Protein AF-A0A8G0PJ73-F1 (afdb_monomer_lite)

pLDDT: mean 91.63, std 7.28, range [59.5, 97.75]

Sequence (117 aa):
MATISPPLIFGPYIGGITDLKHLNESTAVLWSLLDAKEVPPSDFTGFVDVPVAAKAHIEVYKRPDAGGQRFLVASPFNYQDAVDALREDIPELVNCIPEGTKGINISNTVYCVNRKC

Secondary structure (DSSP, 8-state):
--EEE-SEEES--TT----TTS--HHHHHHHTTTT-SSPPP-S--EEEEHHHHHHHHHHHHH-GGGTT-EEE--EE--HHHHHHHHHHH-GGGGGTS---STT--GGGTS--BTTB-

Radius of gyration: 16.49 Å; chains: 1; bounding box: 36×23×44 Å

Structure (mmCIF, N/CA/C/O backbone):
data_AF-A0A8G0PJ73-F1
#
_entry.id   AF-A0A8G0PJ73-F1
#
loop_
_atom_site.group_PDB
_atom_site.id
_atom_site.type_symbol
_atom_site.label_atom_id
_atom_site.label_alt_id
_atom_site.label_comp_id
_atom_site.label_asym_id
_atom_site.label_entity_id
_atom_site.label_seq_id
_atom_site.pdbx_PDB_ins_code
_atom_site.Cartn_x
_atom_site.Cartn_y
_atom_site.Cartn_z
_atom_site.occupancy
_atom_site.B_iso_or_equiv
_atom_site.auth_seq_id
_atom_site.auth_comp_id
_atom_site.auth_asym_id
_atom_site.auth_atom_id
_atom_site.pdbx_PDB_model_num
ATOM 1 N N . MET A 1 1 ? -16.487 8.170 19.112 1.00 82.12 1 MET A N 1
ATOM 2 C CA . MET A 1 1 ? -15.877 8.313 17.771 1.00 82.12 1 MET A CA 1
ATOM 3 C C . MET A 1 1 ? -14.455 7.781 17.834 1.00 82.12 1 MET A C 1
ATOM 5 O O . MET A 1 1 ? -13.795 8.063 18.823 1.00 82.12 1 MET A O 1
ATOM 9 N N . ALA A 1 2 ? -14.015 7.017 16.840 1.00 96.06 2 ALA A N 1
ATOM 10 C CA . ALA A 1 2 ? -12.643 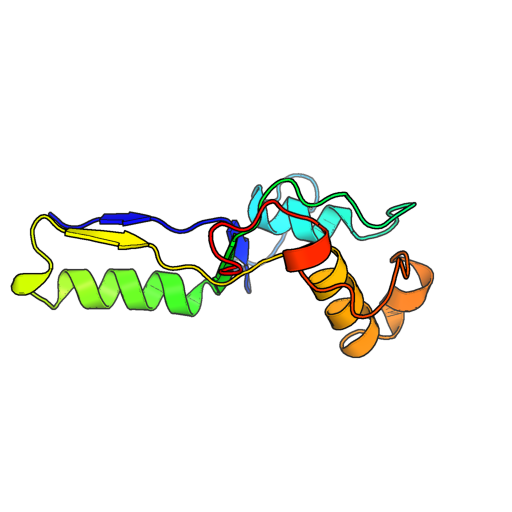6.530 16.685 1.00 96.06 2 ALA A CA 1
ATOM 11 C C . ALA A 1 2 ? -12.208 6.769 15.232 1.00 96.06 2 ALA A C 1
ATOM 13 O O . ALA A 1 2 ? -13.069 6.874 14.354 1.00 96.06 2 ALA A O 1
ATOM 14 N N . THR A 1 3 ? -10.906 6.859 14.971 1.00 97.12 3 THR A N 1
ATOM 15 C CA . THR A 1 3 ? -10.379 7.152 13.630 1.00 97.12 3 THR A CA 1
ATOM 16 C C . THR A 1 3 ? -9.358 6.106 13.209 1.00 97.12 3 THR A C 1
ATOM 18 O O . THR A 1 3 ? -8.409 5.836 13.942 1.00 97.12 3 THR A O 1
ATOM 21 N N . ILE A 1 4 ? -9.515 5.571 11.999 1.00 97.75 4 ILE A N 1
ATOM 22 C CA . ILE A 1 4 ? -8.472 4.817 11.298 1.00 97.75 4 ILE A CA 1
ATOM 23 C C . ILE A 1 4 ? -7.744 5.799 10.385 1.00 97.75 4 ILE A C 1
ATOM 25 O O . ILE A 1 4 ? -8.389 6.553 9.660 1.00 97.75 4 ILE A O 1
ATOM 29 N N . SER A 1 5 ? -6.417 5.834 10.469 1.00 96.94 5 SER A N 1
ATOM 30 C CA . SER A 1 5 ? -5.560 6.729 9.684 1.00 96.94 5 SER A CA 1
ATOM 31 C C . SER A 1 5 ? -4.614 5.877 8.834 1.00 96.94 5 SER A C 1
ATOM 33 O O . SER A 1 5 ? -3.507 5.580 9.287 1.00 96.94 5 SER A O 1
ATOM 35 N N . PRO A 1 6 ? -5.068 5.396 7.664 1.00 96.94 6 PRO A N 1
ATOM 36 C CA . PRO A 1 6 ? -4.240 4.603 6.773 1.00 96.94 6 PRO A CA 1
ATOM 37 C C . PRO A 1 6 ? -3.319 5.502 5.924 1.00 96.94 6 PRO A C 1
ATOM 39 O O . PRO A 1 6 ? -3.644 6.669 5.688 1.00 96.94 6 PRO A O 1
ATOM 42 N N . PRO A 1 7 ? -2.180 4.965 5.468 1.00 95.38 7 PRO A N 1
ATOM 43 C CA . PRO A 1 7 ? -1.329 5.567 4.449 1.00 95.38 7 PRO A CA 1
ATOM 44 C C . PRO A 1 7 ? -1.900 5.221 3.050 1.00 95.38 7 PRO A C 1
ATOM 46 O O . PRO A 1 7 ? -3.117 5.283 2.864 1.00 95.38 7 PRO A O 1
ATOM 49 N N . LEU A 1 8 ? -1.069 4.841 2.068 1.00 96.25 8 LEU A N 1
ATOM 50 C CA . LEU A 1 8 ? -1.567 4.292 0.800 1.00 96.25 8 LEU A CA 1
ATOM 51 C C . LEU A 1 8 ? -2.362 3.011 1.067 1.00 96.25 8 LEU A C 1
ATOM 53 O O . LEU A 1 8 ? -1.977 2.213 1.921 1.00 96.25 8 LEU A O 1
ATOM 57 N N . ILE A 1 9 ? -3.456 2.800 0.340 1.00 96.75 9 ILE A N 1
ATOM 58 C CA . ILE A 1 9 ? -4.259 1.580 0.461 1.00 96.75 9 ILE A CA 1
ATOM 59 C C . ILE A 1 9 ? -4.125 0.782 -0.829 1.00 96.75 9 ILE A C 1
ATOM 61 O O . ILE A 1 9 ? -4.539 1.242 -1.893 1.00 96.75 9 ILE A O 1
ATOM 65 N N . PHE A 1 10 ? -3.571 -0.421 -0.731 1.00 95.88 10 PHE A N 1
ATOM 66 C CA . PHE A 1 10 ? -3.434 -1.334 -1.863 1.00 95.88 10 PHE A CA 1
ATOM 67 C C . PHE A 1 10 ? -4.388 -2.511 -1.734 1.00 95.88 10 PHE A C 1
ATOM 69 O O . PHE A 1 10 ? -4.846 -2.838 -0.644 1.00 95.88 10 PHE A O 1
ATOM 76 N N . GLY A 1 11 ? -4.682 -3.148 -2.861 1.00 93.75 11 GLY A N 1
ATOM 77 C CA . GLY A 1 11 ? -5.451 -4.381 -2.902 1.00 93.75 11 GLY A CA 1
ATOM 78 C C . GLY A 1 11 ? -6.517 -4.388 -3.995 1.00 93.75 11 GLY A C 1
ATOM 79 O O . GLY A 1 11 ? -6.655 -3.427 -4.758 1.00 93.75 11 GLY A O 1
ATOM 80 N N . PRO A 1 12 ? -7.259 -5.499 -4.105 1.00 90.94 12 PRO A N 1
ATOM 81 C CA . PRO A 1 12 ? -8.209 -5.709 -5.184 1.00 90.94 12 PRO A CA 1
ATOM 82 C C . PRO A 1 12 ? -9.383 -4.730 -5.101 1.00 90.94 12 PRO A C 1
ATOM 84 O O . PRO A 1 12 ? -10.018 -4.561 -4.058 1.00 90.94 12 PRO A O 1
ATOM 87 N N . TYR A 1 13 ? -9.714 -4.124 -6.238 1.00 89.56 13 TYR A N 1
ATOM 88 C CA . TYR A 1 13 ? -10.881 -3.261 -6.359 1.00 89.56 13 TYR A CA 1
ATOM 89 C C . TYR A 1 13 ? -12.141 -4.095 -6.631 1.00 89.56 13 TYR A C 1
ATOM 91 O O . TYR A 1 13 ? -12.278 -4.709 -7.688 1.00 89.56 13 TYR A O 1
ATOM 99 N N . ILE A 1 14 ? -13.083 -4.101 -5.681 1.00 88.19 14 ILE A N 1
ATOM 100 C CA . ILE A 1 14 ? -14.287 -4.958 -5.718 1.00 88.19 14 ILE A CA 1
ATOM 101 C C . ILE A 1 14 ? -15.192 -4.655 -6.925 1.00 88.19 14 ILE A C 1
ATOM 103 O O . ILE A 1 14 ? -15.848 -5.556 -7.438 1.00 88.19 14 ILE A O 1
ATOM 107 N N . GLY A 1 15 ? -15.227 -3.405 -7.398 1.00 86.06 15 GLY A N 1
ATOM 108 C CA . GLY A 1 15 ? -16.065 -3.000 -8.533 1.00 86.06 15 GLY A CA 1
ATOM 109 C C . GLY A 1 15 ? -15.494 -3.338 -9.915 1.00 86.06 15 GLY A C 1
ATOM 110 O O . GLY A 1 15 ? -16.155 -3.063 -10.912 1.00 86.06 15 GLY A O 1
ATOM 111 N N . GLY A 1 16 ? -14.286 -3.911 -9.986 1.00 86.38 16 GLY A N 1
ATOM 112 C CA . GLY A 1 16 ? -13.517 -4.032 -11.228 1.00 86.38 16 GLY A CA 1
ATOM 113 C C . GLY A 1 16 ? -12.975 -2.688 -11.743 1.00 86.38 16 GLY A C 1
ATOM 114 O O . GLY A 1 16 ? -13.537 -1.626 -11.490 1.00 86.38 16 GLY A O 1
ATOM 115 N N . ILE A 1 17 ? -11.847 -2.718 -12.451 1.00 88.69 17 ILE A N 1
ATOM 116 C CA . ILE A 1 17 ? -11.258 -1.514 -13.054 1.00 88.69 17 ILE A CA 1
ATOM 117 C C . ILE A 1 17 ? -11.787 -1.396 -14.483 1.00 88.69 17 ILE A C 1
ATOM 119 O O . ILE A 1 17 ? -11.497 -2.246 -15.321 1.00 88.69 17 ILE A O 1
ATOM 123 N N . THR A 1 18 ? -12.572 -0.353 -14.759 1.00 89.69 18 THR A N 1
ATOM 124 C CA . THR A 1 18 ? -13.174 -0.124 -16.086 1.00 89.69 18 THR A CA 1
ATOM 125 C C . THR A 1 18 ? -12.427 0.910 -16.922 1.00 89.69 18 THR A C 1
ATOM 127 O O . THR A 1 18 ? -12.588 0.933 -18.139 1.00 89.69 18 THR A O 1
ATOM 130 N N . ASP A 1 19 ? -11.630 1.774 -16.289 1.00 91.44 19 ASP A N 1
ATOM 131 C CA . ASP A 1 19 ? -10.842 2.803 -16.966 1.00 91.44 19 ASP A CA 1
ATOM 132 C C . ASP A 1 19 ? -9.527 3.065 -16.220 1.00 91.44 19 ASP A C 1
ATOM 134 O O . ASP A 1 19 ? -9.516 3.539 -15.084 1.00 91.44 19 ASP A O 1
ATOM 138 N N . LEU A 1 20 ? -8.408 2.783 -16.887 1.00 91.56 20 LEU A N 1
ATOM 139 C CA . LEU A 1 20 ? -7.055 2.981 -16.359 1.00 91.56 20 LEU A CA 1
ATOM 140 C C . LEU A 1 20 ? -6.670 4.465 -16.238 1.00 91.56 20 LEU A C 1
ATOM 142 O O . LEU A 1 20 ? -5.678 4.788 -15.591 1.00 91.56 20 LEU A O 1
ATOM 146 N N . LYS A 1 21 ? -7.449 5.381 -16.828 1.00 90.81 21 LYS A N 1
ATOM 147 C CA . LYS A 1 21 ? -7.269 6.834 -16.673 1.00 90.81 21 LYS A CA 1
ATOM 148 C C . LYS A 1 21 ? -7.919 7.386 -15.404 1.00 90.81 21 LYS A C 1
ATOM 150 O O . LYS A 1 21 ? -7.634 8.519 -15.034 1.00 90.81 21 LYS A O 1
ATOM 155 N N . HIS A 1 22 ? -8.779 6.603 -14.754 1.00 89.81 22 HIS A N 1
ATOM 156 C CA . HIS A 1 22 ? -9.553 7.013 -13.580 1.00 89.81 22 HIS A CA 1
ATOM 157 C C . HIS A 1 22 ? -9.295 6.073 -12.397 1.00 89.81 22 HIS A C 1
ATOM 159 O O . HIS A 1 22 ? -10.217 5.573 -11.750 1.00 89.81 22 HIS A O 1
ATOM 165 N N . LEU A 1 23 ? -8.018 5.815 -12.120 1.00 93.56 23 LEU A N 1
ATOM 166 C CA . LEU A 1 23 ? -7.593 5.084 -10.931 1.00 93.56 23 LEU A CA 1
ATOM 167 C C . LEU A 1 23 ? -7.665 5.993 -9.698 1.00 93.56 23 LEU A C 1
ATOM 169 O O . LEU A 1 23 ? -7.469 7.202 -9.789 1.00 93.56 23 LEU A O 1
ATOM 173 N N . ASN A 1 24 ? -7.916 5.404 -8.527 1.00 91.88 24 ASN A N 1
ATOM 174 C CA . ASN A 1 24 ? -7.639 6.112 -7.278 1.00 91.88 24 ASN A CA 1
ATOM 175 C C . ASN A 1 24 ? -6.121 6.301 -7.122 1.00 91.88 24 ASN A C 1
ATOM 177 O O . ASN A 1 24 ? -5.344 5.518 -7.669 1.00 91.88 24 ASN A O 1
ATOM 181 N N . GLU A 1 25 ? -5.714 7.293 -6.333 1.00 92.38 25 GLU A N 1
ATOM 182 C CA . GLU A 1 25 ? -4.305 7.671 -6.167 1.00 92.38 25 GLU A CA 1
ATOM 183 C C . GLU A 1 25 ? -3.406 6.488 -5.773 1.00 92.38 25 GLU A C 1
ATOM 185 O O . 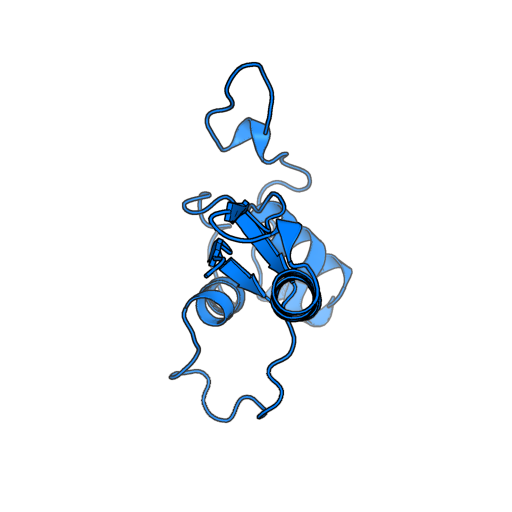GLU A 1 25 ? -2.378 6.255 -6.399 1.00 92.38 25 GLU A O 1
ATOM 190 N N . SER A 1 26 ? -3.802 5.676 -4.786 1.00 94.44 26 SER A N 1
ATOM 191 C CA . SER A 1 26 ? -2.979 4.545 -4.333 1.00 94.44 26 SER A CA 1
ATOM 192 C C . SER A 1 26 ? -2.810 3.465 -5.403 1.00 94.44 26 SER A C 1
ATOM 194 O O . SER A 1 26 ? -1.726 2.911 -5.557 1.00 94.44 26 SER A O 1
ATOM 196 N N . THR A 1 27 ? -3.847 3.176 -6.187 1.00 93.94 27 THR A N 1
ATOM 197 C CA . THR A 1 27 ? -3.726 2.255 -7.324 1.00 93.94 27 THR A CA 1
ATOM 198 C C . THR A 1 27 ? -2.919 2.875 -8.467 1.00 93.94 27 THR A C 1
ATOM 200 O O . THR A 1 27 ? -2.137 2.168 -9.100 1.00 93.94 27 THR A O 1
ATOM 203 N N . ALA A 1 28 ? -3.054 4.182 -8.710 1.00 93.56 28 ALA A N 1
ATOM 204 C CA . ALA A 1 28 ? -2.277 4.901 -9.718 1.00 93.56 28 ALA A CA 1
ATOM 205 C C . ALA A 1 28 ? -0.769 4.879 -9.411 1.00 93.56 28 ALA A C 1
ATOM 207 O O . ALA A 1 28 ? 0.036 4.755 -10.331 1.00 93.56 28 ALA A O 1
ATOM 208 N N . VAL A 1 29 ? -0.392 4.920 -8.128 1.00 94.31 29 VAL A N 1
ATOM 209 C CA . VAL A 1 29 ? 0.997 4.775 -7.659 1.00 94.31 29 VAL A CA 1
ATOM 210 C C . VAL A 1 29 ? 1.608 3.431 -8.073 1.00 94.31 29 VAL A C 1
ATOM 212 O O . VAL A 1 29 ? 2.747 3.403 -8.520 1.00 94.31 29 VAL A O 1
ATOM 215 N N . LEU A 1 30 ? 0.869 2.321 -7.974 1.00 93.31 30 LEU A N 1
ATOM 216 C CA . LEU A 1 30 ? 1.362 1.020 -8.453 1.00 93.31 30 LEU A CA 1
ATOM 217 C C . LEU A 1 30 ? 1.322 0.923 -9.981 1.00 93.31 30 LEU A C 1
ATOM 219 O O . LEU A 1 30 ? 2.233 0.372 -10.590 1.00 93.31 30 LEU A O 1
ATOM 223 N N . TRP A 1 31 ? 0.279 1.474 -10.606 1.00 94.00 31 TRP A N 1
ATOM 224 C CA . TRP A 1 31 ? 0.131 1.478 -12.061 1.00 94.00 31 TRP A CA 1
ATOM 225 C C . TRP A 1 31 ? 1.257 2.246 -12.762 1.00 94.00 31 TRP A C 1
ATOM 227 O O . TRP A 1 31 ? 1.705 1.830 -13.826 1.00 94.00 31 TRP A O 1
ATOM 237 N N . SER A 1 32 ? 1.754 3.329 -12.159 1.00 93.88 32 SER A N 1
ATOM 238 C CA . SER A 1 32 ? 2.831 4.149 -12.725 1.00 93.88 32 SER A CA 1
ATOM 239 C C . SER A 1 32 ? 4.187 3.438 -12.802 1.00 93.88 32 SER A C 1
ATOM 241 O O . SER A 1 32 ? 5.076 3.928 -13.494 1.00 93.88 32 SER A O 1
ATOM 243 N N . LEU A 1 33 ? 4.349 2.291 -12.128 1.00 95.38 33 LEU A N 1
ATOM 244 C CA . LEU A 1 33 ? 5.547 1.453 -12.231 1.00 95.38 33 LEU A CA 1
ATOM 245 C C . LEU A 1 33 ? 5.643 0.730 -13.578 1.00 95.38 33 LEU A C 1
ATOM 247 O O . LEU A 1 33 ? 6.742 0.360 -13.993 1.00 95.38 33 LEU A O 1
ATOM 251 N N . LEU A 1 34 ? 4.511 0.533 -14.260 1.00 94.50 34 LEU A N 1
ATOM 252 C CA . LEU A 1 34 ? 4.488 -0.011 -15.611 1.00 94.50 34 LEU A CA 1
ATOM 253 C C . LEU A 1 34 ? 5.026 1.025 -16.599 1.00 94.50 34 LEU A C 1
ATOM 255 O O . LEU A 1 34 ? 4.611 2.181 -16.613 1.00 94.50 34 LEU A O 1
ATOM 259 N N . ASP A 1 35 ? 5.963 0.581 -17.426 1.00 93.88 35 ASP A N 1
ATOM 260 C CA . ASP A 1 35 ? 6.742 1.356 -18.390 1.00 93.88 35 ASP A CA 1
ATOM 261 C C . ASP A 1 35 ? 7.540 2.521 -17.770 1.00 93.88 35 ASP A C 1
ATOM 263 O O . ASP A 1 35 ? 7.999 3.433 -18.473 1.00 93.88 35 ASP A O 1
ATOM 267 N N . ALA A 1 36 ? 7.760 2.487 -16.451 1.00 95.31 36 ALA A N 1
ATOM 268 C CA . ALA A 1 36 ? 8.651 3.419 -15.777 1.00 95.31 36 ALA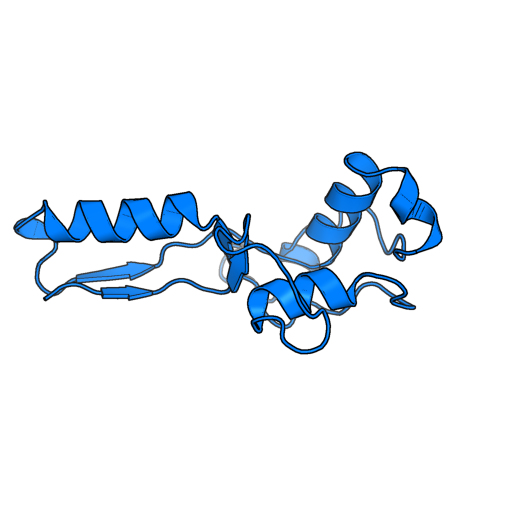 A CA 1
ATOM 269 C C . ALA A 1 36 ? 10.094 3.240 -16.278 1.00 95.31 36 ALA A C 1
ATOM 271 O O . ALA A 1 36 ? 10.587 2.129 -16.468 1.00 95.31 36 ALA A O 1
ATOM 272 N N . LYS A 1 37 ? 10.813 4.351 -16.472 1.00 94.94 37 LYS A N 1
ATOM 273 C CA . LYS A 1 37 ? 12.220 4.312 -16.915 1.00 94.94 37 LYS A CA 1
ATOM 274 C C . LYS A 1 37 ? 13.177 3.895 -15.801 1.00 94.94 37 LYS A C 1
ATOM 276 O O . LYS A 1 37 ? 14.212 3.295 -16.067 1.00 94.94 37 LYS A O 1
ATOM 281 N N . GLU A 1 38 ? 12.835 4.249 -14.571 1.00 95.69 38 GLU A N 1
ATOM 282 C CA . GLU A 1 38 ? 13.605 3.989 -13.362 1.00 95.69 38 GLU A CA 1
ATOM 283 C C . GLU A 1 38 ? 12.646 3.786 -12.190 1.00 95.69 38 GLU A C 1
ATOM 285 O O . GLU A 1 38 ? 11.494 4.222 -12.246 1.00 95.69 38 GLU A O 1
ATOM 290 N N . VAL A 1 39 ? 13.110 3.102 -11.143 1.00 94.69 39 VAL A N 1
ATOM 291 C CA . VAL A 1 39 ? 12.328 2.950 -9.912 1.00 94.69 39 VAL A CA 1
ATOM 292 C C . VAL A 1 39 ? 12.184 4.334 -9.269 1.00 94.69 39 VAL A C 1
ATOM 294 O O . VAL A 1 39 ? 13.211 4.966 -9.001 1.00 94.69 39 VAL A O 1
ATOM 297 N N . PRO A 1 40 ? 10.955 4.828 -9.025 1.00 92.38 40 PRO A N 1
ATOM 298 C CA . PRO A 1 40 ? 10.764 6.149 -8.444 1.00 92.38 40 PRO A CA 1
ATOM 299 C C . PRO A 1 40 ? 11.408 6.263 -7.054 1.00 92.38 40 PRO A C 1
ATOM 301 O O . PRO A 1 40 ? 11.419 5.288 -6.294 1.00 92.38 40 PRO A O 1
ATOM 304 N N . PRO A 1 41 ? 11.919 7.447 -6.675 1.00 88.94 41 PRO A N 1
ATOM 305 C CA . PRO A 1 41 ? 12.361 7.674 -5.308 1.00 88.94 41 PRO A CA 1
ATOM 306 C C . PRO A 1 41 ? 11.170 7.584 -4.346 1.00 88.94 41 PRO A C 1
ATOM 308 O O . PRO A 1 41 ? 10.070 8.033 -4.658 1.00 88.94 41 PRO A O 1
ATOM 311 N N . SER A 1 42 ? 11.401 7.036 -3.153 1.00 86.12 42 SER A N 1
ATOM 312 C CA . SER A 1 42 ? 10.385 6.949 -2.101 1.00 86.12 42 SER A CA 1
ATOM 313 C C . SER A 1 42 ? 9.924 8.345 -1.663 1.00 86.12 42 SER A C 1
ATOM 315 O O . SER A 1 42 ? 10.676 9.079 -1.021 1.00 86.12 42 SER A O 1
ATOM 317 N N . ASP A 1 43 ? 8.681 8.700 -1.975 1.00 84.69 43 ASP A N 1
ATOM 318 C CA . ASP A 1 43 ? 8.011 9.942 -1.566 1.00 84.69 43 ASP A CA 1
ATOM 319 C C . ASP A 1 43 ? 6.963 9.709 -0.466 1.00 84.69 43 ASP A C 1
ATOM 321 O O . ASP A 1 43 ? 6.684 10.590 0.351 1.00 84.69 43 ASP A O 1
ATOM 325 N N . PHE A 1 44 ? 6.438 8.488 -0.400 1.00 84.19 44 PHE A N 1
ATOM 326 C CA . PHE A 1 44 ? 5.512 8.026 0.616 1.00 84.19 44 PHE A CA 1
ATOM 327 C C . PHE A 1 44 ? 5.929 6.636 1.096 1.00 84.19 44 PHE A C 1
ATOM 329 O O . PHE A 1 44 ? 6.201 5.753 0.294 1.00 84.19 44 PHE A O 1
ATOM 336 N N . THR A 1 45 ? 6.015 6.437 2.412 1.00 89.00 45 THR A N 1
ATOM 337 C CA . THR A 1 45 ? 6.754 5.297 2.992 1.00 89.00 45 THR A CA 1
ATOM 338 C C . THR A 1 45 ? 5.883 4.311 3.758 1.00 89.00 45 THR A C 1
ATOM 340 O O . THR A 1 45 ? 6.383 3.471 4.507 1.00 89.00 45 THR A O 1
ATOM 343 N N . GLY A 1 46 ? 4.566 4.415 3.589 1.00 93.25 46 GLY A N 1
ATOM 344 C CA . GLY A 1 46 ? 3.603 3.544 4.240 1.00 93.25 46 GLY A CA 1
ATOM 345 C C . GLY A 1 46 ? 2.539 3.049 3.274 1.00 93.25 46 GLY A C 1
ATOM 346 O O . GLY A 1 46 ? 2.059 3.798 2.423 1.00 93.25 46 GLY A O 1
ATOM 347 N N . PHE A 1 47 ? 2.111 1.810 3.475 1.00 95.94 47 PHE A N 1
ATOM 348 C CA . PHE A 1 47 ? 0.927 1.253 2.836 1.00 95.94 47 PHE A CA 1
ATOM 349 C C . PHE A 1 47 ? 0.106 0.418 3.825 1.00 95.94 47 PHE A C 1
ATOM 351 O O . PHE A 1 47 ? 0.550 0.117 4.933 1.00 95.94 47 PHE A O 1
ATOM 358 N N . VAL A 1 48 ? -1.102 0.039 3.435 1.00 97.56 48 VAL A N 1
ATOM 359 C CA . VAL A 1 48 ? -1.903 -0.983 4.102 1.00 97.56 48 VAL A CA 1
ATOM 360 C C . VAL A 1 48 ? -2.700 -1.750 3.056 1.00 97.56 48 VAL A C 1
ATOM 362 O O . VAL A 1 48 ? -3.197 -1.171 2.092 1.00 97.56 48 VAL A O 1
ATOM 365 N N . ASP A 1 49 ? -2.840 -3.057 3.249 1.00 96.88 49 ASP A N 1
ATOM 366 C CA . ASP A 1 49 ? -3.731 -3.875 2.429 1.00 96.88 49 ASP A CA 1
ATOM 367 C C . ASP A 1 49 ? -5.208 -3.590 2.779 1.00 96.88 49 ASP A C 1
ATOM 369 O O . ASP A 1 49 ? -5.585 -3.494 3.956 1.00 96.88 49 ASP A O 1
ATOM 373 N N . VAL A 1 50 ? -6.069 -3.447 1.770 1.00 96.44 50 VAL A N 1
ATOM 374 C CA . VAL A 1 50 ? -7.467 -3.020 1.924 1.00 96.44 50 VAL A CA 1
ATOM 375 C C . VAL A 1 50 ? -8.285 -3.904 2.880 1.00 96.44 50 VAL A C 1
ATOM 377 O O . VAL A 1 50 ? -9.053 -3.339 3.668 1.00 96.44 50 VAL A O 1
ATOM 380 N N . PRO A 1 51 ? -8.118 -5.246 2.950 1.00 96.25 51 PRO A N 1
ATOM 381 C CA . PRO A 1 51 ? -8.813 -6.069 3.934 1.00 96.25 51 PRO A CA 1
ATOM 382 C C . PRO A 1 51 ? -8.358 -5.777 5.367 1.00 96.25 51 PRO A C 1
ATOM 384 O O . PRO A 1 51 ? -9.169 -5.853 6.291 1.00 96.25 51 PRO A O 1
ATOM 387 N N . VAL A 1 52 ? -7.088 -5.40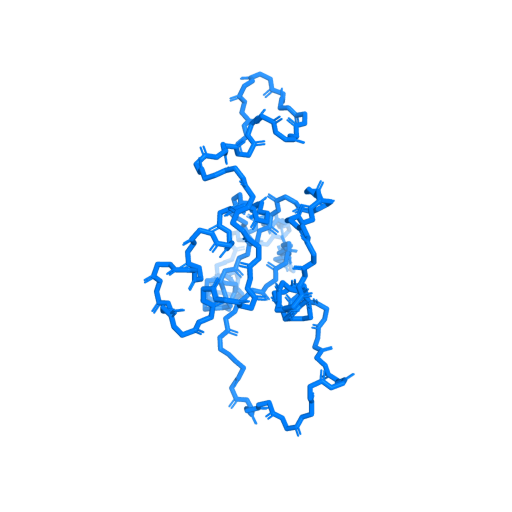8 5.574 1.00 97.62 52 VAL A N 1
ATOM 388 C CA . VAL A 1 52 ? -6.564 -5.030 6.897 1.00 97.62 52 VAL A CA 1
ATOM 389 C C . VAL A 1 52 ? -7.175 -3.704 7.341 1.00 97.62 52 VAL A C 1
ATOM 391 O O . VAL A 1 52 ? -7.674 -3.612 8.466 1.00 97.62 52 VAL A O 1
ATOM 394 N N . ALA A 1 53 ? -7.218 -2.706 6.454 1.00 97.50 53 ALA A N 1
ATOM 395 C CA . ALA A 1 53 ? -7.872 -1.428 6.731 1.00 97.50 53 ALA A CA 1
ATOM 396 C C . ALA A 1 53 ? -9.373 -1.613 7.031 1.00 97.50 53 ALA A C 1
ATOM 398 O O . ALA A 1 53 ? -9.877 -1.112 8.041 1.00 97.50 53 ALA A O 1
ATOM 399 N N . ALA A 1 54 ? -10.080 -2.400 6.213 1.00 97.00 54 ALA A N 1
ATOM 400 C CA . ALA A 1 54 ? -11.496 -2.708 6.414 1.00 97.00 54 ALA A CA 1
ATOM 401 C C . ALA A 1 54 ? -11.746 -3.428 7.750 1.00 97.00 54 ALA A C 1
ATOM 403 O O . ALA A 1 54 ? -12.651 -3.057 8.504 1.00 97.00 54 ALA A O 1
ATOM 404 N N . LYS A 1 55 ? -10.912 -4.416 8.096 1.00 97.69 55 LYS A N 1
ATOM 405 C CA . LYS A 1 55 ? -10.986 -5.104 9.389 1.00 97.69 55 LYS A CA 1
ATOM 406 C C . LYS A 1 55 ? -10.754 -4.139 10.550 1.00 97.69 55 LYS A C 1
ATOM 408 O O . LYS A 1 55 ? -11.498 -4.196 11.524 1.00 97.69 55 LYS A O 1
ATOM 413 N N . ALA A 1 56 ? -9.790 -3.225 10.443 1.00 97.75 56 ALA A N 1
ATOM 414 C CA . ALA A 1 56 ? -9.543 -2.225 11.480 1.00 97.75 56 ALA A CA 1
ATOM 415 C C . ALA A 1 56 ? -10.775 -1.336 11.723 1.00 97.75 56 ALA A C 1
ATOM 417 O O . ALA A 1 56 ? -11.145 -1.119 12.877 1.00 97.75 56 ALA A O 1
ATOM 418 N N . HIS A 1 57 ? -11.462 -0.900 10.660 1.00 97.50 57 HIS A N 1
ATOM 419 C CA . HIS A 1 57 ? -12.728 -0.164 10.775 1.00 97.50 57 HIS A CA 1
ATOM 420 C C . HIS A 1 57 ? -13.815 -0.957 11.519 1.00 97.50 57 HIS A C 1
ATOM 422 O O . HIS A 1 57 ? -14.517 -0.401 12.365 1.00 97.50 57 HIS A O 1
ATOM 428 N N . ILE A 1 58 ? -13.941 -2.257 11.241 1.00 97.69 58 ILE A N 1
ATOM 429 C CA . ILE A 1 58 ? -14.898 -3.136 11.929 1.00 97.69 58 ILE A CA 1
ATOM 430 C C . ILE A 1 58 ? -14.535 -3.287 13.413 1.00 97.69 58 ILE A C 1
ATOM 432 O O . ILE A 1 58 ? -15.415 -3.247 14.274 1.00 97.69 58 ILE A O 1
ATOM 436 N N . GLU A 1 59 ? -13.253 -3.452 13.731 1.00 97.62 59 GLU A N 1
ATOM 437 C CA . GLU A 1 59 ? -12.805 -3.654 15.109 1.00 97.62 59 GLU A CA 1
ATOM 438 C C . GLU A 1 59 ? -12.999 -2.405 15.971 1.00 97.62 59 GLU A C 1
ATOM 440 O O . GLU A 1 59 ? -13.509 -2.518 17.085 1.00 97.62 59 GLU A O 1
ATOM 445 N N . VAL A 1 60 ? -12.698 -1.204 15.464 1.00 97.12 60 VAL A N 1
ATOM 446 C CA . VAL A 1 60 ? -12.944 0.030 16.238 1.00 97.12 60 VAL A CA 1
ATOM 447 C C . VAL A 1 60 ? -14.427 0.290 16.476 1.00 97.12 60 VAL A C 1
ATOM 449 O O . VAL A 1 60 ? -14.784 0.907 17.476 1.00 97.12 60 VAL A O 1
ATOM 452 N N . TYR A 1 61 ? -15.299 -0.201 15.594 1.00 96.00 61 TYR A N 1
ATOM 453 C CA . TYR A 1 61 ? -16.743 -0.130 15.801 1.00 96.00 61 TYR A CA 1
ATOM 454 C C . TYR A 1 61 ? -17.209 -1.060 16.932 1.00 96.00 61 TYR A C 1
ATOM 456 O O . TYR A 1 61 ? -18.050 -0.680 17.743 1.00 96.00 61 TYR A O 1
ATOM 464 N N . LYS A 1 62 ? -16.648 -2.271 17.015 1.00 97.00 62 LYS A N 1
ATOM 465 C CA . LYS A 1 62 ? -17.030 -3.288 18.011 1.00 97.00 62 LYS A CA 1
ATOM 466 C C . LYS A 1 62 ? -16.503 -3.016 19.419 1.00 97.00 62 LYS A C 1
ATOM 468 O O . LYS A 1 62 ? -16.956 -3.653 20.366 1.00 97.00 62 LYS A O 1
ATOM 473 N N . ARG A 1 63 ? -15.517 -2.131 19.554 1.00 96.19 63 ARG A N 1
ATOM 474 C CA . ARG A 1 63 ? -14.708 -1.962 20.762 1.00 96.19 63 ARG A CA 1
ATOM 475 C C . ARG A 1 63 ? -15.008 -0.633 21.456 1.00 96.19 63 ARG A C 1
ATOM 477 O O . ARG A 1 63 ? -14.530 0.403 20.998 1.00 96.19 63 ARG A O 1
ATOM 484 N N . PRO A 1 64 ? -15.761 -0.627 22.574 1.00 94.81 64 PRO A N 1
ATOM 485 C CA . PRO A 1 64 ? -16.060 0.608 23.300 1.00 94.81 64 PRO A CA 1
ATOM 486 C C . PRO A 1 64 ? -14.799 1.350 23.772 1.00 94.81 64 PRO A C 1
ATOM 488 O O . PRO A 1 64 ? -14.775 2.580 23.786 1.00 94.81 64 PRO A O 1
ATOM 491 N N . ASP A 1 65 ? -13.736 0.610 24.099 1.00 96.44 65 ASP A N 1
ATOM 492 C CA . ASP A 1 65 ? -12.426 1.125 24.519 1.00 96.44 65 ASP A CA 1
ATOM 493 C C . ASP A 1 65 ? -11.643 1.820 23.390 1.00 96.44 65 ASP A C 1
ATOM 495 O O . ASP A 1 65 ? -10.709 2.570 23.665 1.00 96.44 65 ASP A O 1
ATOM 499 N N . ALA A 1 66 ? -12.042 1.650 22.125 1.00 96.62 66 ALA A N 1
ATOM 500 C CA . ALA A 1 66 ? -11.457 2.373 20.995 1.00 96.62 66 ALA A CA 1
ATOM 501 C C . ALA A 1 66 ? -11.935 3.838 20.898 1.00 96.62 66 ALA A C 1
ATOM 503 O O . ALA A 1 66 ? -11.430 4.611 20.078 1.00 96.62 66 ALA A O 1
ATOM 504 N N . GLY A 1 67 ? -12.913 4.247 21.715 1.00 96.81 67 GLY A N 1
ATOM 505 C CA . GLY A 1 67 ? -13.438 5.610 21.735 1.00 96.81 67 GLY A CA 1
ATOM 506 C C . GLY A 1 67 ? -12.357 6.668 21.998 1.00 96.81 67 GLY A C 1
ATOM 507 O O . GLY A 1 67 ? -11.565 6.565 22.928 1.00 96.81 67 GLY A O 1
ATOM 508 N N . GLY A 1 68 ? -12.333 7.712 21.167 1.00 96.81 68 GLY A N 1
ATOM 509 C CA . GLY A 1 68 ? -11.385 8.826 21.256 1.00 96.81 68 GLY A CA 1
ATOM 510 C C . GLY A 1 68 ? -9.999 8.532 20.676 1.00 96.81 68 GLY A C 1
ATOM 511 O O . GLY A 1 68 ? -9.163 9.430 20.648 1.00 96.81 68 GLY A O 1
ATOM 512 N N . GLN A 1 69 ? -9.752 7.311 20.192 1.00 97.62 69 GLN A N 1
ATOM 513 C CA . GLN A 1 69 ? -8.443 6.899 19.692 1.00 97.62 69 GLN A CA 1
ATOM 514 C C . GLN A 1 69 ? -8.274 7.157 18.189 1.00 97.62 69 GLN A C 1
ATOM 516 O O . GLN A 1 69 ? -9.235 7.152 17.409 1.00 97.62 69 GLN A O 1
ATOM 521 N N . ARG A 1 70 ? -7.012 7.341 17.786 1.00 97.38 70 ARG A N 1
ATOM 522 C CA . ARG A 1 70 ? -6.569 7.416 16.390 1.00 97.38 70 ARG A CA 1
ATOM 523 C C . ARG A 1 70 ? -5.573 6.291 16.140 1.00 97.38 70 ARG A C 1
ATOM 525 O O . ARG A 1 70 ? -4.507 6.273 16.748 1.00 97.38 70 ARG A O 1
ATOM 532 N N . PHE A 1 71 ? -5.918 5.371 15.251 1.00 97.38 71 PHE A N 1
ATOM 533 C CA . PHE A 1 71 ? -5.094 4.210 14.939 1.00 97.38 71 PHE A CA 1
ATOM 534 C C . PHE A 1 71 ? -4.367 4.427 13.618 1.00 97.38 71 PHE A C 1
ATOM 536 O O . PHE A 1 71 ? -5.005 4.598 12.578 1.00 97.38 71 PHE A O 1
ATOM 543 N N . LEU A 1 72 ? -3.037 4.403 13.666 1.00 96.62 72 LEU A N 1
ATOM 544 C CA . LEU A 1 72 ? -2.213 4.255 12.474 1.00 96.62 72 LEU A CA 1
ATOM 545 C C . LEU A 1 72 ? -2.236 2.779 12.076 1.00 96.62 72 LEU A C 1
ATOM 547 O O . LEU A 1 72 ? -1.792 1.926 12.843 1.00 96.62 72 LEU A O 1
ATOM 551 N N . VAL A 1 73 ? -2.775 2.485 10.896 1.00 97.31 73 VAL A N 1
ATOM 552 C CA . VAL A 1 73 ? -2.828 1.124 10.348 1.00 97.31 73 VAL A CA 1
ATOM 553 C C . VAL A 1 73 ? -1.968 1.127 9.098 1.00 97.31 73 VAL A C 1
ATOM 555 O O . VAL A 1 73 ? -2.410 1.591 8.052 1.00 97.31 73 VAL A O 1
ATOM 558 N N . ALA A 1 74 ? -0.714 0.708 9.248 1.00 95.75 74 ALA A N 1
ATOM 559 C CA . ALA A 1 74 ? 0.316 0.874 8.232 1.00 95.75 74 ALA A CA 1
ATOM 560 C C . ALA A 1 74 ? 1.368 -0.239 8.297 1.00 95.75 74 ALA A C 1
ATOM 562 O O . ALA A 1 74 ? 1.588 -0.860 9.338 1.00 95.75 74 ALA A O 1
ATOM 563 N N . SER A 1 75 ? 2.041 -0.449 7.176 1.00 93.12 75 SER A N 1
ATOM 564 C CA . SER A 1 75 ? 3.271 -1.217 7.009 1.00 93.12 75 SER A CA 1
ATOM 565 C C . SER A 1 75 ? 4.252 -0.404 6.156 1.00 93.12 75 SER A C 1
ATOM 567 O O . SER A 1 75 ? 3.798 0.448 5.386 1.00 93.12 75 SER A O 1
ATOM 569 N N . PRO A 1 76 ? 5.573 -0.612 6.298 1.00 91.75 76 PRO A N 1
ATOM 570 C CA . PRO A 1 76 ? 6.569 0.100 5.500 1.00 91.75 76 PRO A CA 1
ATOM 571 C C . PRO A 1 76 ? 6.374 -0.133 4.000 1.00 91.75 76 PRO A C 1
ATOM 573 O O . PRO A 1 76 ? 6.055 -1.244 3.588 1.00 91.75 76 PRO A O 1
ATOM 576 N N . PHE A 1 77 ? 6.582 0.904 3.193 1.00 91.31 77 PHE A N 1
ATOM 577 C CA . PHE A 1 77 ? 6.522 0.840 1.734 1.00 91.31 77 PHE A CA 1
ATOM 578 C C . PHE A 1 77 ? 7.722 1.551 1.118 1.00 91.31 77 PHE A C 1
ATOM 580 O O . PHE A 1 77 ? 8.098 2.637 1.558 1.00 91.31 77 PHE A O 1
ATOM 587 N N . ASN A 1 78 ? 8.284 0.966 0.068 1.00 92.38 78 ASN A N 1
ATOM 588 C CA . ASN A 1 78 ? 9.133 1.666 -0.880 1.00 92.38 78 ASN A CA 1
ATOM 589 C C . ASN A 1 78 ? 8.889 1.090 -2.287 1.00 92.38 78 ASN A C 1
ATOM 591 O O . ASN A 1 78 ? 8.400 -0.033 -2.430 1.00 92.38 78 ASN A O 1
ATOM 595 N N . TYR A 1 79 ? 9.218 1.856 -3.327 1.00 94.25 79 TYR A N 1
ATOM 596 C CA . TYR A 1 79 ? 8.973 1.429 -4.707 1.00 94.25 79 TYR A CA 1
ATOM 597 C C . TYR A 1 79 ? 9.846 0.252 -5.150 1.00 94.25 79 TYR A C 1
ATOM 599 O O . TYR A 1 79 ? 9.413 -0.523 -5.998 1.00 94.25 79 TYR A O 1
ATOM 607 N N . GLN A 1 80 ? 11.044 0.089 -4.581 1.00 94.38 80 GLN A N 1
ATOM 608 C CA . GLN A 1 80 ? 11.915 -1.039 -4.907 1.00 94.38 80 GLN A CA 1
ATOM 609 C C . GLN A 1 80 ? 11.297 -2.365 -4.454 1.00 94.38 80 GLN A C 1
ATOM 611 O O . GLN A 1 80 ? 11.264 -3.302 -5.241 1.00 94.38 80 GLN A O 1
ATOM 616 N N . ASP A 1 81 ? 10.741 -2.428 -3.242 1.00 92.50 81 ASP A N 1
ATOM 617 C CA . ASP A 1 81 ? 10.059 -3.622 -2.730 1.00 92.50 81 ASP A CA 1
ATOM 618 C C . ASP A 1 81 ? 8.863 -3.990 -3.625 1.00 92.50 81 ASP A C 1
ATOM 620 O O . ASP A 1 81 ? 8.636 -5.161 -3.922 1.00 92.50 81 ASP A O 1
ATOM 624 N N . ALA A 1 82 ? 8.114 -2.986 -4.101 1.00 93.81 82 ALA A N 1
ATOM 625 C CA . ALA A 1 82 ? 6.990 -3.195 -5.013 1.00 93.81 82 ALA A CA 1
ATOM 626 C C . ALA A 1 82 ? 7.441 -3.740 -6.375 1.00 93.81 82 ALA A C 1
ATOM 628 O O . ALA A 1 82 ? 6.840 -4.672 -6.903 1.00 93.81 82 ALA A O 1
ATOM 629 N N . VAL A 1 83 ? 8.507 -3.171 -6.938 1.00 95.38 83 VAL A N 1
ATOM 630 C CA . VAL A 1 83 ? 9.114 -3.610 -8.200 1.00 95.38 83 VAL A CA 1
ATOM 631 C C . VAL A 1 83 ? 9.661 -5.030 -8.089 1.00 95.38 83 VAL A C 1
ATOM 633 O O . VAL A 1 83 ? 9.404 -5.849 -8.972 1.00 95.38 83 VAL A O 1
ATOM 636 N N . ASP A 1 84 ? 10.380 -5.332 -7.008 1.00 94.69 84 ASP A N 1
ATOM 637 C CA . ASP A 1 84 ? 10.945 -6.655 -6.753 1.00 94.69 84 ASP A CA 1
ATOM 638 C C . ASP A 1 84 ? 9.822 -7.703 -6.664 1.00 94.69 84 ASP A C 1
ATOM 640 O O . ASP A 1 84 ? 9.895 -8.725 -7.349 1.00 94.69 84 ASP A O 1
ATOM 644 N N . ALA A 1 85 ? 8.746 -7.404 -5.922 1.00 94.38 85 ALA A N 1
ATOM 645 C CA . ALA A 1 85 ? 7.571 -8.270 -5.814 1.00 94.38 85 ALA A CA 1
ATOM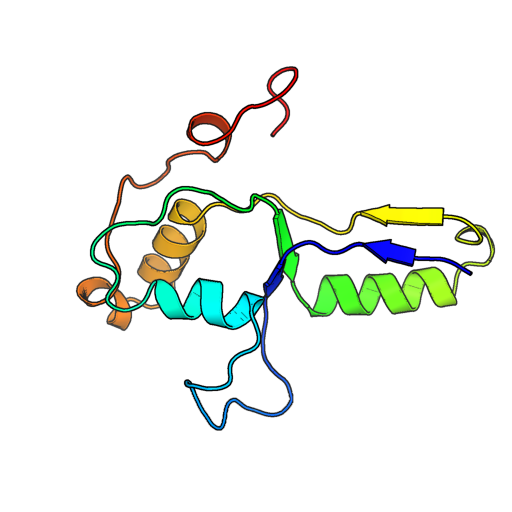 646 C C . ALA A 1 85 ? 6.850 -8.457 -7.161 1.00 94.38 85 ALA A C 1
ATOM 648 O O . ALA A 1 85 ? 6.566 -9.583 -7.554 1.00 94.38 85 ALA A O 1
ATOM 649 N N . LEU A 1 86 ? 6.604 -7.382 -7.921 1.00 94.94 86 LEU A N 1
ATOM 650 C CA . LEU A 1 86 ? 5.934 -7.472 -9.228 1.00 94.94 86 LEU A CA 1
ATOM 651 C C . LEU A 1 86 ? 6.733 -8.303 -10.239 1.00 94.94 86 LEU A C 1
ATOM 653 O O . LEU A 1 86 ? 6.145 -9.067 -11.003 1.00 94.94 86 LEU A O 1
ATOM 657 N N . ARG A 1 87 ? 8.065 -8.170 -10.249 1.00 94.62 87 ARG A N 1
ATOM 658 C CA . ARG A 1 87 ? 8.948 -8.942 -11.139 1.00 94.62 87 ARG A CA 1
ATOM 659 C C . ARG A 1 87 ? 9.025 -10.420 -10.744 1.00 94.62 87 ARG A C 1
ATOM 661 O O . ARG A 1 87 ? 9.218 -11.254 -11.627 1.00 94.62 87 ARG A O 1
ATOM 668 N N . GLU A 1 88 ? 8.906 -10.736 -9.455 1.00 95.31 88 GLU A N 1
ATOM 669 C CA . GLU A 1 88 ? 8.877 -12.112 -8.939 1.00 95.31 88 GLU A CA 1
ATOM 670 C C . GLU A 1 88 ? 7.522 -12.789 -9.190 1.00 95.31 88 GLU A C 1
ATOM 672 O O . GLU A 1 88 ? 7.477 -13.882 -9.758 1.00 95.31 88 GLU A O 1
ATOM 677 N N . ASP A 1 89 ? 6.427 -12.117 -8.835 1.00 96.12 89 ASP A N 1
ATOM 678 C CA . ASP A 1 89 ? 5.073 -12.678 -8.866 1.00 96.12 89 ASP A CA 1
ATOM 679 C C . ASP A 1 89 ? 4.447 -12.662 -10.269 1.00 96.12 89 ASP A C 1
ATOM 681 O O . ASP A 1 89 ? 3.588 -13.494 -10.578 1.00 96.12 89 ASP A O 1
ATOM 685 N N . ILE A 1 90 ? 4.859 -11.725 -11.135 1.00 95.56 90 ILE A N 1
ATOM 686 C CA . ILE A 1 90 ? 4.301 -11.543 -12.483 1.00 95.56 90 ILE A CA 1
ATOM 687 C C . ILE A 1 90 ? 5.436 -11.448 -13.523 1.00 95.56 90 ILE A C 1
ATOM 689 O O . ILE A 1 90 ? 5.743 -10.363 -14.028 1.00 95.56 90 ILE A O 1
ATOM 693 N N . PRO A 1 91 ? 6.044 -12.587 -13.917 1.00 93.31 91 PRO A N 1
ATOM 694 C CA . PRO A 1 91 ? 7.199 -12.610 -14.822 1.00 93.31 91 PRO A CA 1
ATOM 695 C C . PRO A 1 91 ? 6.968 -11.940 -16.187 1.00 93.31 91 PRO A C 1
ATOM 697 O O . PRO A 1 91 ? 7.915 -11.500 -16.836 1.00 93.31 91 PRO A O 1
ATOM 700 N N . GLU A 1 92 ? 5.713 -11.830 -16.629 1.00 95.12 92 GLU A N 1
ATOM 701 C CA . GLU A 1 92 ? 5.330 -11.149 -17.874 1.00 95.12 92 GLU A CA 1
ATOM 702 C C . GLU A 1 92 ? 5.650 -9.644 -17.852 1.00 95.12 92 GLU A C 1
ATOM 704 O O . GLU A 1 92 ? 5.912 -9.053 -18.900 1.00 95.12 92 GLU A O 1
ATOM 709 N N . LEU A 1 93 ? 5.692 -9.027 -16.665 1.00 92.88 93 LEU A N 1
ATOM 710 C CA . LEU A 1 93 ? 5.947 -7.594 -16.493 1.00 92.88 93 LEU A CA 1
ATOM 711 C C . LEU A 1 93 ? 7.439 -7.245 -16.410 1.00 92.88 93 LEU A C 1
ATOM 713 O O . LEU A 1 93 ? 7.791 -6.067 -16.392 1.00 92.88 93 LEU A O 1
ATOM 717 N N . VAL A 1 94 ? 8.335 -8.237 -16.403 1.00 93.62 94 VAL A N 1
ATOM 718 C CA . VAL A 1 94 ? 9.791 -8.047 -16.248 1.00 93.62 94 VAL A CA 1
ATOM 719 C C . VAL A 1 94 ? 10.383 -7.097 -17.296 1.00 93.62 94 VAL A C 1
ATOM 721 O O . VAL A 1 94 ? 11.335 -6.377 -17.002 1.00 93.62 94 VAL A O 1
ATOM 724 N N . ASN A 1 95 ? 9.825 -7.060 -18.506 1.00 94.19 95 ASN A N 1
ATOM 725 C CA . ASN A 1 95 ? 10.292 -6.159 -19.567 1.00 94.19 95 ASN A CA 1
ATOM 726 C C . ASN A 1 95 ? 9.644 -4.765 -19.519 1.00 94.19 95 ASN A C 1
ATOM 728 O O . ASN A 1 95 ? 10.119 -3.860 -20.200 1.00 94.19 95 ASN A O 1
ATOM 732 N N . CYS A 1 96 ? 8.580 -4.596 -18.732 1.00 94.00 96 CYS A N 1
ATOM 733 C CA . CYS A 1 96 ? 7.817 -3.354 -18.600 1.00 94.00 96 CYS A CA 1
ATOM 734 C C . CYS A 1 96 ? 8.096 -2.625 -17.283 1.00 94.00 96 CYS A C 1
ATOM 736 O O . CYS A 1 96 ? 7.636 -1.510 -17.105 1.00 94.00 96 CYS A O 1
ATOM 738 N N . ILE A 1 97 ? 8.821 -3.225 -16.341 1.00 96.00 97 ILE A N 1
ATOM 739 C CA . ILE A 1 97 ? 9.117 -2.618 -15.039 1.00 96.00 97 ILE A CA 1
ATOM 740 C C . ILE A 1 97 ? 10.640 -2.530 -14.882 1.00 96.00 97 ILE A C 1
ATOM 742 O O . ILE A 1 97 ? 11.321 -3.534 -15.118 1.00 96.00 97 ILE A O 1
ATOM 746 N N . PRO A 1 98 ? 11.203 -1.378 -14.478 1.00 95.19 98 PRO A N 1
ATOM 747 C CA . PRO A 1 98 ? 12.642 -1.238 -14.276 1.00 95.19 98 PRO A CA 1
ATOM 748 C C . PRO A 1 98 ? 13.114 -2.155 -13.142 1.00 95.19 98 PRO A C 1
ATOM 750 O O . PRO A 1 98 ? 12.369 -2.414 -12.210 1.00 95.19 98 PRO A O 1
ATOM 753 N N . GLU A 1 99 ? 14.349 -2.655 -13.192 1.00 94.31 99 GLU A N 1
ATOM 754 C CA . GLU A 1 99 ? 14.873 -3.531 -12.128 1.00 94.31 99 GLU A CA 1
ATOM 755 C C . GLU A 1 99 ? 15.336 -2.749 -10.887 1.00 94.31 99 GLU A C 1
ATOM 757 O O . GLU A 1 99 ? 15.235 -3.239 -9.766 1.00 94.31 99 GLU A O 1
ATOM 762 N N . GLY A 1 100 ? 15.821 -1.517 -11.066 1.00 92.94 100 GLY A N 1
ATOM 763 C CA . GLY A 1 100 ? 16.353 -0.709 -9.968 1.00 92.94 100 GLY A CA 1
ATOM 764 C C . GLY A 1 100 ? 17.557 -1.359 -9.286 1.00 92.94 100 GLY A C 1
ATOM 765 O O . GLY A 1 100 ? 18.448 -1.888 -9.949 1.00 92.94 100 GLY A O 1
ATOM 766 N N . THR A 1 101 ? 17.606 -1.290 -7.955 1.00 91.69 101 THR A N 1
ATOM 767 C CA . THR A 1 101 ? 18.628 -1.961 -7.138 1.00 91.69 101 THR A CA 1
ATOM 768 C C . THR A 1 101 ? 17.953 -2.954 -6.202 1.00 91.69 101 THR A C 1
ATOM 770 O O . THR A 1 101 ? 17.524 -2.604 -5.101 1.00 91.69 101 THR A O 1
ATOM 773 N N . LYS A 1 102 ? 17.875 -4.204 -6.657 1.00 87.75 102 LYS A N 1
ATOM 774 C CA . LYS A 1 102 ? 17.208 -5.302 -5.954 1.00 87.75 102 LYS A CA 1
ATOM 775 C C . LYS A 1 102 ? 17.620 -5.399 -4.481 1.00 87.75 102 LYS A C 1
ATOM 777 O O . LYS A 1 102 ? 18.814 -5.423 -4.163 1.00 87.75 102 LYS A O 1
ATOM 782 N N . GLY A 1 103 ? 16.635 -5.509 -3.591 1.00 81.31 103 GLY A N 1
ATOM 783 C CA . GLY A 1 103 ? 16.856 -5.687 -2.154 1.00 81.31 103 GLY A CA 1
ATOM 784 C C . GLY A 1 103 ? 17.343 -4.439 -1.406 1.00 81.31 103 GLY A C 1
ATOM 785 O O . GLY A 1 103 ? 17.845 -4.565 -0.283 1.00 81.31 103 GLY A O 1
ATOM 786 N N . ILE A 1 104 ? 17.217 -3.237 -1.985 1.00 82.56 104 ILE A N 1
ATOM 787 C CA . ILE A 1 104 ? 17.382 -2.002 -1.210 1.00 82.56 104 ILE A CA 1
ATOM 788 C C . ILE A 1 104 ? 16.338 -1.978 -0.094 1.00 82.56 104 ILE A C 1
ATOM 790 O O . ILE A 1 104 ? 15.139 -1.957 -0.331 1.00 82.56 104 ILE A O 1
ATOM 794 N N . ASN A 1 105 ? 16.814 -1.929 1.150 1.00 78.00 105 ASN A N 1
ATOM 795 C CA . ASN A 1 105 ? 15.938 -1.724 2.290 1.00 78.00 105 ASN A CA 1
ATOM 796 C C . ASN A 1 105 ? 15.439 -0.275 2.324 1.00 78.00 105 ASN A C 1
ATOM 798 O O . ASN A 1 105 ? 16.215 0.656 2.080 1.00 78.00 105 ASN A O 1
ATOM 802 N N . ILE A 1 106 ? 14.186 -0.081 2.742 1.00 78.75 106 ILE A N 1
ATOM 803 C CA . ILE A 1 106 ? 13.595 1.242 2.972 1.00 78.75 106 ILE A CA 1
ATOM 804 C C . ILE A 1 106 ? 14.513 2.162 3.789 1.00 78.75 106 ILE A C 1
ATOM 806 O O . ILE A 1 106 ? 14.653 3.334 3.440 1.00 78.75 106 ILE A O 1
ATOM 810 N N . SER A 1 107 ? 15.236 1.627 4.783 1.00 78.31 107 SER A N 1
ATOM 811 C CA . SER A 1 107 ? 16.180 2.362 5.636 1.00 78.31 107 SER A CA 1
ATOM 812 C C . SER A 1 107 ? 17.295 3.082 4.891 1.00 78.31 107 SER A C 1
ATOM 814 O O . SER A 1 107 ? 17.898 4.004 5.432 1.00 78.31 107 SER A O 1
ATOM 816 N N . ASN A 1 108 ? 17.599 2.639 3.673 1.00 76.12 108 ASN A N 1
ATOM 817 C CA . ASN A 1 108 ? 18.635 3.227 2.832 1.00 76.12 108 ASN A CA 1
ATOM 818 C C . ASN A 1 108 ? 18.096 4.389 1.988 1.00 76.12 108 ASN A C 1
ATOM 820 O O . ASN A 1 108 ? 18.880 5.148 1.425 1.00 76.12 108 ASN A O 1
ATOM 824 N N . THR A 1 109 ? 16.771 4.514 1.887 1.00 73.00 109 THR A N 1
ATOM 825 C CA . THR A 1 109 ? 16.090 5.481 1.013 1.00 73.00 109 THR A CA 1
ATOM 826 C C . THR A 1 109 ? 15.414 6.607 1.785 1.00 73.00 109 THR A C 1
ATOM 828 O O . TH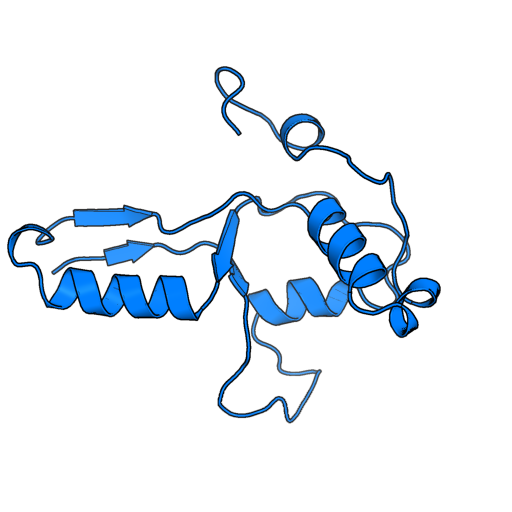R A 1 109 ? 15.115 7.647 1.207 1.00 73.00 109 THR A O 1
ATOM 831 N N . VAL A 1 110 ? 15.179 6.423 3.088 1.00 79.94 110 VAL A N 1
ATOM 832 C CA . VAL A 1 110 ? 14.422 7.372 3.911 1.00 79.94 110 VAL A CA 1
ATOM 833 C C . VAL A 1 110 ? 15.146 7.660 5.218 1.00 79.94 110 VAL A C 1
ATOM 835 O O . VAL A 1 110 ? 15.909 6.845 5.737 1.00 79.94 110 VAL A O 1
ATOM 838 N N . TYR A 1 111 ? 14.894 8.839 5.779 1.00 81.56 111 TYR A N 1
ATOM 839 C CA . TYR A 1 111 ? 15.424 9.199 7.086 1.00 81.56 111 TYR A CA 1
ATOM 840 C C . TYR A 1 111 ? 14.765 8.353 8.184 1.00 81.56 111 TYR A C 1
ATOM 842 O O . TYR A 1 111 ? 13.556 8.444 8.394 1.00 81.56 111 TYR A O 1
ATOM 850 N N . CYS A 1 112 ? 15.560 7.574 8.922 1.00 77.69 112 CYS A N 1
ATOM 851 C CA . CYS A 1 112 ? 15.067 6.761 10.033 1.00 77.69 112 CYS A CA 1
ATOM 852 C C . CYS A 1 112 ? 15.537 7.296 11.386 1.00 77.69 112 CYS A C 1
ATOM 854 O O . CYS A 1 112 ? 16.734 7.432 11.655 1.00 77.69 112 CYS A O 1
ATOM 856 N N . VAL A 1 113 ? 14.585 7.532 12.288 1.00 78.25 113 VAL A N 1
ATOM 857 C CA . VAL A 1 113 ? 14.870 7.951 13.664 1.00 78.25 113 VAL A CA 1
ATOM 858 C C . VAL A 1 113 ? 15.243 6.719 14.485 1.00 78.25 113 VAL A C 1
ATOM 860 O O . VAL A 1 113 ? 14.493 5.747 14.543 1.00 78.25 113 VAL A O 1
ATOM 863 N N . ASN A 1 114 ? 16.405 6.737 15.143 1.00 80.81 114 ASN A N 1
ATOM 864 C CA . ASN A 1 114 ? 16.891 5.629 15.982 1.00 80.81 114 ASN A CA 1
ATOM 865 C C . ASN A 1 114 ? 16.973 4.267 15.259 1.00 80.81 114 ASN A C 1
ATOM 867 O O . ASN A 1 114 ? 16.790 3.227 15.892 1.00 80.81 114 ASN A O 1
ATOM 871 N N . ARG A 1 115 ? 17.236 4.268 13.942 1.00 66.00 115 ARG A N 1
ATOM 872 C CA . ARG A 1 115 ? 17.230 3.068 13.073 1.00 66.00 115 ARG A CA 1
ATOM 873 C C . ARG A 1 115 ? 15.897 2.309 13.054 1.00 66.00 115 ARG A C 1
ATOM 875 O O . ARG A 1 115 ? 15.873 1.130 12.715 1.00 66.00 115 ARG A O 1
ATOM 882 N N . LYS A 1 116 ? 14.804 2.972 13.434 1.00 63.38 116 LYS A N 1
ATOM 883 C CA . LYS A 1 116 ? 13.450 2.457 13.258 1.00 63.38 116 LYS A CA 1
ATOM 884 C C . LYS A 1 116 ? 12.878 3.077 11.995 1.00 63.38 116 LYS A C 1
ATOM 886 O O . LYS A 1 116 ? 12.535 4.259 11.973 1.00 63.38 116 LYS A O 1
ATOM 891 N N . CYS A 1 117 ? 12.879 2.251 10.968 1.00 59.50 117 CYS A N 1
ATOM 892 C CA . CYS A 1 117 ? 11.994 2.305 9.827 1.00 59.50 117 CYS A CA 1
ATOM 893 C C . CYS A 1 117 ? 11.019 1.124 10.049 1.00 59.50 117 CYS A C 1
ATOM 895 O O . CYS A 1 117 ? 9.837 1.278 9.711 1.00 59.50 117 CYS A O 1
#

Organism: NCBI:txid1491479

Foldseek 3Di:
DAAEDEFQEDDDDPVDDPDPVDDDPSVVVLVCQFQDPAQDADPGFWYAYPVQSVVVVVVCVVDPVNPPYYDYHIDTDGSQVSLLCCCVVPVVRVVGGDNHDHPDDPVVRDDDDPSHD